Protein AF-F3GQ23-F1 (afdb_monomer_lite)

Foldseek 3Di:
DDKDKDWDADPPARQTAKIWIDDPPDPDIWIKGFDADPRRHGAFIATPVRHTPDGD

Radius of gyration: 12.31 Å; chains: 1; bounding box: 23×25×37 Å

Organism: NCBI:txid629263

InterPro domains:
  IPR001826 RHS protein, conserved region [PF03527] (31-56)

Structure (mmCIF, N/CA/C/O backbone):
data_AF-F3GQ23-F1
#
_entry.id   AF-F3GQ23-F1
#
loop_
_atom_site.group_PDB
_atom_site.id
_atom_site.type_symbol
_atom_site.label_atom_id
_atom_site.label_alt_id
_atom_site.label_comp_id
_atom_site.label_asym_id
_atom_site.label_entity_id
_atom_site.label_seq_id
_atom_site.pdbx_PDB_ins_code
_atom_site.Cartn_x
_atom_site.Cartn_y
_atom_site.Cartn_z
_atom_site.occupancy
_atom_site.B_iso_or_equiv
_atom_site.auth_seq_id
_atom_site.auth_comp_id
_atom_site.auth_asym_id
_atom_site.auth_atom_id
_atom_site.pdbx_PDB_model_num
ATOM 1 N N . PRO A 1 1 ? -3.010 0.383 22.482 1.00 66.19 1 PRO A N 1
ATOM 2 C CA . PRO A 1 1 ? -3.817 0.096 21.279 1.00 66.19 1 PRO A CA 1
ATOM 3 C C . PRO A 1 1 ? -2.950 -0.533 20.187 1.00 66.19 1 PRO A C 1
ATOM 5 O O . PRO A 1 1 ? -1.951 0.064 19.788 1.00 66.19 1 PRO A O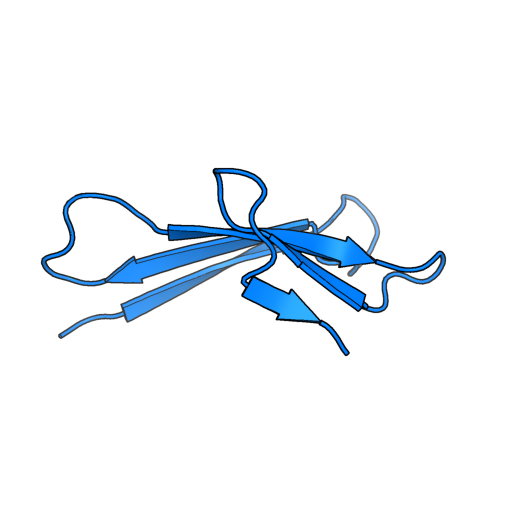 1
ATOM 8 N N . GLY A 1 2 ? -3.295 -1.749 19.772 1.00 88.12 2 GLY A N 1
ATOM 9 C CA . GLY A 1 2 ? -2.640 -2.441 18.664 1.00 88.12 2 GLY A CA 1
ATOM 10 C C . GLY A 1 2 ? -3.041 -1.852 17.309 1.00 88.12 2 GLY A C 1
ATOM 11 O O . GLY A 1 2 ? -4.213 -1.556 17.078 1.00 88.12 2 GLY A O 1
ATOM 12 N N . GLN A 1 3 ? -2.065 -1.682 16.421 1.00 92.81 3 GLN A N 1
ATOM 13 C CA . GLN A 1 3 ? -2.284 -1.408 15.003 1.00 92.81 3 GLN A CA 1
ATOM 14 C C . GLN A 1 3 ? -1.359 -2.319 14.195 1.00 92.81 3 GLN A C 1
ATOM 16 O O . GLN A 1 3 ? -0.188 -2.477 14.551 1.00 92.81 3 GLN A O 1
ATOM 21 N N . SER A 1 4 ? -1.878 -2.909 13.125 1.00 95.81 4 SER A N 1
ATOM 22 C CA . SER A 1 4 ? -1.130 -3.739 12.180 1.00 95.81 4 SER A CA 1
ATOM 23 C C . SER A 1 4 ? -1.435 -3.303 10.748 1.00 95.81 4 SER A C 1
ATOM 25 O O . SER A 1 4 ? -2.517 -2.799 10.452 1.00 95.81 4 SER A O 1
ATOM 27 N N . SER A 1 5 ? -0.462 -3.504 9.861 1.00 97.31 5 SER A N 1
ATOM 28 C CA . SER A 1 5 ? -0.616 -3.275 8.425 1.00 97.31 5 SER A CA 1
ATOM 29 C C . SER A 1 5 ? -0.157 -4.514 7.670 1.00 97.31 5 SER A C 1
ATOM 31 O O . SER A 1 5 ? 0.981 -4.961 7.834 1.00 97.31 5 SER A O 1
ATOM 33 N N . LEU A 1 6 ? -1.033 -5.052 6.828 1.00 97.69 6 LEU A N 1
ATOM 34 C CA . LEU A 1 6 ? -0.728 -6.119 5.882 1.00 97.69 6 LEU A CA 1
ATOM 35 C C . LEU A 1 6 ? -0.529 -5.513 4.494 1.00 97.69 6 LEU A C 1
ATOM 37 O O . LEU A 1 6 ? -1.373 -4.755 4.027 1.00 97.69 6 LEU A O 1
ATOM 41 N N . TYR A 1 7 ? 0.559 -5.882 3.822 1.00 97.19 7 TYR A N 1
ATOM 42 C CA . TYR A 1 7 ? 0.843 -5.468 2.448 1.00 97.19 7 TYR A CA 1
ATOM 43 C C . TYR A 1 7 ? 0.736 -6.670 1.514 1.00 97.19 7 TYR A C 1
ATOM 45 O O . TYR A 1 7 ? 1.351 -7.710 1.757 1.00 97.19 7 TYR A O 1
ATOM 53 N N . LEU A 1 8 ? -0.044 -6.512 0.448 1.00 97.56 8 LEU A N 1
ATOM 54 C CA . LEU A 1 8 ? -0.209 -7.486 -0.622 1.00 97.56 8 LEU A CA 1
ATOM 55 C C . LEU A 1 8 ? 0.612 -7.040 -1.831 1.00 97.56 8 LEU A C 1
ATOM 57 O O . LEU A 1 8 ? 0.587 -5.865 -2.192 1.00 97.56 8 LEU A O 1
ATOM 61 N N . TYR A 1 9 ? 1.307 -7.983 -2.462 1.00 96.56 9 TYR A N 1
ATOM 62 C CA . TYR A 1 9 ? 2.172 -7.747 -3.617 1.00 96.56 9 TYR A CA 1
ATOM 63 C C . TYR A 1 9 ? 1.754 -8.634 -4.785 1.00 96.56 9 TYR A C 1
ATOM 65 O O . TYR A 1 9 ? 1.175 -9.707 -4.582 1.00 96.56 9 TYR A O 1
ATOM 73 N N . GLU A 1 10 ? 2.057 -8.194 -6.002 1.00 94.38 10 GLU A N 1
ATOM 74 C CA . GLU A 1 10 ? 1.836 -8.998 -7.199 1.00 94.38 10 GLU A CA 1
ATOM 75 C C . GLU A 1 10 ? 2.653 -10.300 -7.174 1.00 94.38 10 GLU A C 1
ATOM 77 O O . GLU A 1 10 ? 3.814 -10.315 -6.752 1.00 94.38 10 GLU A O 1
ATOM 82 N N . PRO A 1 11 ? 2.099 -11.418 -7.672 1.00 94.31 11 PRO A N 1
ATOM 83 C CA . PRO A 1 11 ? 2.864 -12.645 -7.826 1.00 94.31 11 PRO A CA 1
ATOM 84 C C . PRO A 1 11 ? 4.076 -12.445 -8.744 1.00 94.31 11 PRO A C 1
ATOM 86 O O . PRO A 1 11 ? 3.942 -12.028 -9.891 1.00 94.31 11 PRO A O 1
ATOM 89 N N . GLY A 1 12 ? 5.266 -12.806 -8.263 1.00 93.25 12 GLY A N 1
ATOM 90 C CA . GLY A 1 12 ? 6.493 -12.748 -9.065 1.00 93.25 12 GLY A CA 1
ATOM 91 C C . GLY A 1 12 ? 7.105 -11.351 -9.210 1.00 93.25 12 GLY A C 1
ATOM 92 O O . GLY A 1 12 ? 8.086 -11.210 -9.938 1.00 93.25 12 GLY A O 1
ATOM 93 N N . SER A 1 13 ? 6.585 -10.343 -8.505 1.00 90.06 13 SER A N 1
ATOM 94 C CA . SER A 1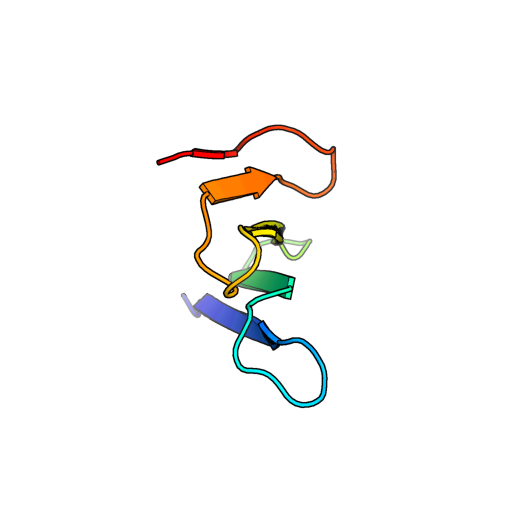 13 ? 7.181 -9.010 -8.418 1.00 90.06 13 SER A CA 1
ATOM 95 C C . SER A 1 13 ? 7.124 -8.479 -6.975 1.00 90.06 13 SER A C 1
ATOM 97 O O . SER A 1 13 ? 6.583 -9.122 -6.077 1.00 90.06 13 SER A O 1
ATOM 99 N N . TYR A 1 14 ? 7.736 -7.318 -6.738 1.00 90.62 14 TYR A N 1
ATOM 100 C CA . TYR A 1 14 ? 7.590 -6.561 -5.488 1.00 90.62 14 TYR A CA 1
ATOM 101 C C . TYR A 1 14 ? 6.695 -5.326 -5.674 1.00 90.62 14 TYR A C 1
ATOM 103 O O . TYR A 1 14 ? 6.707 -4.428 -4.832 1.00 90.62 14 TYR A O 1
ATOM 111 N N . ALA A 1 15 ? 5.925 -5.262 -6.765 1.00 94.81 15 ALA A N 1
ATOM 112 C CA . ALA A 1 1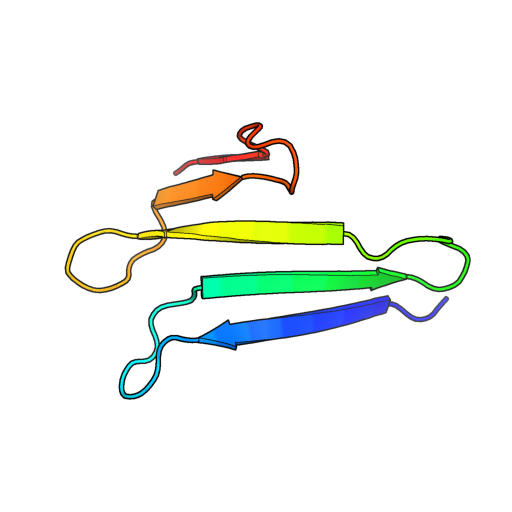5 ? 4.958 -4.195 -6.971 1.00 94.81 15 ALA A CA 1
ATOM 113 C C . ALA A 1 15 ? 3.818 -4.340 -5.944 1.00 94.81 15 ALA A C 1
ATOM 115 O O . ALA A 1 15 ? 3.260 -5.438 -5.794 1.00 94.81 15 ALA A O 1
ATOM 116 N N . PRO A 1 16 ? 3.493 -3.281 -5.186 1.00 96.81 16 PRO A N 1
ATOM 117 C CA . PRO A 1 16 ? 2.440 -3.342 -4.187 1.00 96.81 16 PRO A CA 1
ATOM 118 C C . PRO A 1 16 ? 1.065 -3.318 -4.860 1.00 96.81 16 PRO A C 1
ATOM 120 O O . PRO A 1 16 ? 0.821 -2.529 -5.765 1.00 96.81 16 PRO A O 1
ATOM 123 N N . LEU A 1 17 ? 0.157 -4.163 -4.376 1.00 97.38 17 LEU A N 1
ATOM 124 C CA . LEU A 1 17 ? -1.235 -4.229 -4.827 1.00 97.38 17 LEU A CA 1
ATOM 125 C C . LEU A 1 17 ? -2.169 -3.500 -3.868 1.00 97.38 17 LEU A C 1
ATOM 127 O O . LEU A 1 17 ? -2.960 -2.649 -4.272 1.00 97.38 17 LEU A O 1
ATOM 131 N N . ALA A 1 18 ? -2.089 -3.841 -2.583 1.00 98.06 18 ALA A N 1
ATOM 132 C CA . ALA A 1 18 ? -2.982 -3.288 -1.579 1.00 98.06 18 ALA A CA 1
ATOM 133 C C . ALA A 1 18 ? -2.347 -3.269 -0.190 1.00 98.06 18 ALA A C 1
ATOM 135 O O . ALA A 1 18 ? -1.449 -4.060 0.115 1.00 98.06 18 ALA A O 1
ATOM 136 N N . ARG A 1 19 ? -2.859 -2.388 0.668 1.00 97.94 19 ARG A N 1
ATOM 137 C CA . ARG A 1 19 ? -2.582 -2.372 2.105 1.00 97.94 19 ARG A CA 1
ATOM 138 C C . ARG A 1 19 ? -3.881 -2.530 2.879 1.00 97.94 19 ARG A C 1
ATOM 140 O O . ARG A 1 19 ? -4.863 -1.864 2.567 1.00 97.94 19 ARG A O 1
ATOM 147 N N . VAL A 1 20 ? -3.866 -3.376 3.901 1.00 98.19 20 VAL A N 1
ATOM 148 C CA . VAL A 1 20 ? -4.962 -3.515 4.863 1.00 98.19 20 VAL A CA 1
ATOM 149 C C . VAL A 1 20 ? -4.462 -3.060 6.223 1.00 98.19 20 VAL A C 1
ATOM 151 O O . VAL A 1 20 ? -3.516 -3.644 6.752 1.00 98.19 20 VAL A O 1
ATOM 154 N N . ASP A 1 21 ? -5.085 -2.021 6.766 1.00 97.12 21 ASP A N 1
ATOM 155 C CA . ASP A 1 21 ? -4.793 -1.513 8.102 1.00 97.12 21 ASP A CA 1
ATOM 156 C C . ASP A 1 21 ? -5.876 -1.983 9.076 1.00 97.12 21 ASP A C 1
ATOM 158 O O . ASP A 1 21 ? -7.066 -1.717 8.878 1.00 97.12 21 ASP A O 1
ATOM 162 N N . GLU A 1 22 ? -5.448 -2.652 10.147 1.00 96.56 22 GLU A N 1
ATOM 163 C CA . GLU A 1 22 ? -6.309 -3.062 11.254 1.00 96.56 22 GLU A CA 1
ATOM 164 C C . GLU A 1 22 ? -5.953 -2.251 12.497 1.00 96.56 22 GLU A C 1
ATOM 166 O O . GLU A 1 22 ? -4.776 -2.053 12.829 1.00 96.56 22 GLU A O 1
ATOM 171 N N . LYS A 1 23 ? -6.973 -1.783 13.214 1.00 95.62 23 LYS A N 1
ATOM 172 C CA . LYS A 1 23 ? -6.791 -0.997 14.430 1.00 95.62 23 LYS A CA 1
ATOM 173 C C . LYS A 1 23 ? -7.736 -1.477 15.515 1.00 95.62 23 LYS A C 1
ATOM 175 O O . LYS A 1 23 ? -8.943 -1.566 15.313 1.00 95.62 23 LYS A O 1
ATOM 180 N N . GLU A 1 24 ? -7.176 -1.748 16.690 1.00 93.31 24 GLU A N 1
ATOM 181 C CA . GLU A 1 24 ? -7.939 -2.188 17.854 1.00 93.31 24 GLU A CA 1
ATOM 182 C C . GLU A 1 24 ? -9.064 -1.189 18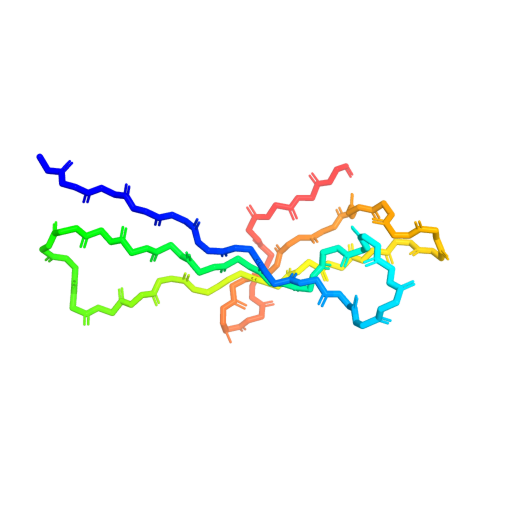.181 1.00 93.31 24 GLU A C 1
ATOM 184 O O . GLU A 1 24 ? -8.809 -0.008 18.433 1.00 93.31 24 GLU A O 1
ATOM 189 N N . GLY A 1 25 ? -10.308 -1.677 18.174 1.00 91.12 25 GLY A N 1
ATOM 190 C CA . GLY A 1 25 ? -11.511 -0.884 18.439 1.00 91.12 25 GLY A CA 1
ATOM 191 C C . GLY A 1 25 ? -12.215 -0.314 17.202 1.00 91.12 25 GLY A C 1
ATOM 192 O O . GLY A 1 25 ? -13.287 0.267 17.359 1.00 91.12 25 GLY A O 1
ATOM 193 N N . GLU A 1 26 ? -11.672 -0.485 15.993 1.00 93.12 26 GLU A N 1
ATOM 194 C CA . GLU A 1 26 ? -12.412 -0.239 14.746 1.00 93.12 26 GLU A CA 1
ATOM 195 C C . GLU A 1 26 ? -13.155 -1.522 14.324 1.00 93.12 26 GLU A C 1
ATOM 197 O O . GLU A 1 26 ? -12.636 -2.627 14.473 1.00 93.12 26 GLU A O 1
ATOM 202 N N . LEU A 1 27 ? -14.406 -1.385 13.863 1.00 88.88 27 LEU A N 1
ATOM 203 C CA . LEU A 1 27 ? -15.245 -2.526 13.455 1.00 88.88 27 LEU A CA 1
ATOM 204 C C . LEU A 1 27 ? -14.821 -3.117 12.106 1.00 88.88 27 LEU A C 1
ATOM 206 O O . LEU A 1 27 ? -15.078 -4.289 11.844 1.00 88.88 27 LEU A O 1
ATOM 210 N N . GLU A 1 28 ? -14.206 -2.296 11.259 1.00 92.88 28 GLU A N 1
ATOM 211 C CA . GLU A 1 28 ? -13.859 -2.634 9.885 1.00 92.88 28 GLU A CA 1
ATOM 212 C C . GLU A 1 28 ? -12.403 -2.268 9.607 1.00 92.88 28 GLU A C 1
ATOM 214 O O . GLU A 1 28 ? -11.896 -1.246 10.078 1.00 92.88 28 GLU A O 1
ATOM 219 N N . ASN A 1 29 ? -11.745 -3.111 8.817 1.00 95.81 29 ASN A N 1
ATOM 220 C CA . ASN A 1 29 ? -10.397 -2.859 8.334 1.00 95.81 29 ASN A CA 1
ATOM 221 C C . ASN A 1 29 ? -10.430 -1.831 7.203 1.00 95.81 29 ASN A C 1
ATOM 223 O O . ASN A 1 29 ? -11.316 -1.867 6.347 1.00 95.81 29 ASN A O 1
ATOM 227 N N . LYS A 1 30 ? -9.419 -0.963 7.145 1.00 96.75 30 LYS A N 1
ATOM 228 C CA . LYS A 1 30 ? -9.264 -0.015 6.035 1.00 96.75 30 LYS A CA 1
ATOM 229 C C . LYS A 1 30 ? -8.429 -0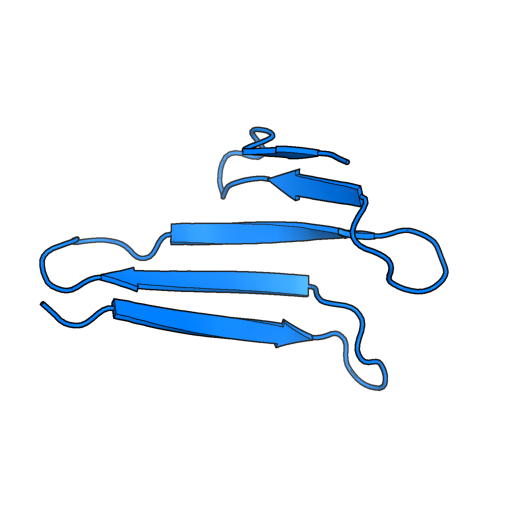.646 4.936 1.00 96.75 30 LYS A C 1
ATOM 231 O O . LYS A 1 30 ? -7.328 -1.126 5.201 1.00 96.75 30 LYS A O 1
ATOM 236 N N . VAL A 1 31 ? -8.947 -0.628 3.712 1.00 98.00 31 VAL A N 1
ATOM 237 C CA . VAL A 1 31 ? -8.264 -1.163 2.531 1.00 98.00 31 VAL A CA 1
ATOM 238 C C . VAL A 1 31 ? -7.852 -0.017 1.624 1.00 98.00 31 VAL A C 1
ATOM 240 O O . VAL A 1 31 ? -8.639 0.886 1.351 1.00 98.00 31 VAL A O 1
ATOM 243 N N . TYR A 1 32 ? -6.615 -0.091 1.150 1.00 98.44 32 TYR A N 1
ATOM 244 C CA . TYR A 1 32 ? -6.042 0.845 0.202 1.00 98.44 32 TYR A CA 1
ATOM 245 C C . TYR A 1 32 ? -5.482 0.099 -1.001 1.00 98.44 32 TYR A C 1
ATOM 247 O O . TYR A 1 32 ? -4.837 -0.936 -0.826 1.00 98.44 32 TYR A O 1
ATOM 255 N N . TYR A 1 33 ? -5.678 0.643 -2.197 1.00 98.44 33 TYR A N 1
ATOM 256 C CA . TYR A 1 33 ? -5.172 0.093 -3.454 1.00 98.44 33 TYR A CA 1
ATOM 257 C C . TYR A 1 33 ? -4.086 0.991 -4.022 1.00 98.44 33 TYR A C 1
ATOM 259 O O . TYR A 1 33 ? -4.283 2.201 -4.108 1.00 98.44 33 TYR A O 1
ATOM 267 N N . PHE A 1 34 ? -2.951 0.406 -4.400 1.00 98.19 34 PHE A N 1
ATOM 268 C CA . PHE A 1 34 ? -1.858 1.136 -5.034 1.00 98.19 34 PHE A CA 1
ATOM 269 C C . PHE A 1 34 ? -2.041 1.157 -6.550 1.00 98.19 34 PHE A C 1
ATOM 271 O O . PHE A 1 34 ? -2.308 0.126 -7.164 1.00 98.19 34 PHE A O 1
ATOM 278 N N . HIS A 1 35 ? -1.821 2.322 -7.152 1.00 97.81 35 HIS A N 1
ATOM 279 C CA . HIS A 1 35 ? -1.740 2.496 -8.599 1.00 97.81 35 HIS A CA 1
ATOM 280 C C . HIS A 1 35 ? -0.293 2.805 -8.960 1.00 97.81 35 HIS A C 1
ATOM 282 O O . HIS A 1 35 ? 0.271 3.800 -8.492 1.00 97.81 35 HIS A O 1
ATOM 288 N N . THR A 1 36 ? 0.326 1.928 -9.748 1.00 96.44 36 THR A N 1
ATOM 289 C CA . THR A 1 36 ? 1.763 1.981 -10.037 1.00 96.44 36 THR A CA 1
ATOM 290 C C . THR A 1 36 ? 2.060 2.300 -11.498 1.00 96.44 36 THR A C 1
ATOM 292 O O . THR A 1 36 ? 1.243 2.051 -12.385 1.00 96.44 36 THR A O 1
ATOM 295 N N . ASP A 1 37 ? 3.263 2.807 -11.766 1.00 94.69 37 ASP A N 1
ATOM 296 C CA . ASP A 1 37 ? 3.816 2.858 -13.123 1.00 94.69 37 ASP A CA 1
ATOM 297 C C . ASP A 1 37 ? 4.228 1.462 -13.647 1.00 94.69 37 ASP A C 1
ATOM 299 O O . ASP A 1 37 ? 4.072 0.443 -12.966 1.00 94.69 37 ASP A O 1
ATOM 303 N N . GLN A 1 38 ? 4.801 1.409 -14.859 1.00 91.69 38 GLN A N 1
ATOM 304 C CA . GLN A 1 38 ? 5.213 0.151 -15.498 1.00 91.69 38 GLN A CA 1
ATOM 305 C C . GLN A 1 38 ? 6.331 -0.628 -14.778 1.00 91.69 38 GLN A C 1
ATOM 307 O O . GLN A 1 38 ? 6.590 -1.770 -15.152 1.00 91.69 38 GLN A O 1
ATOM 312 N N . ILE A 1 39 ? 7.029 -0.032 -13.804 1.00 91.31 39 ILE A N 1
ATOM 313 C CA . ILE A 1 39 ? 8.076 -0.706 -13.018 1.00 91.31 39 ILE A CA 1
ATOM 314 C C . ILE A 1 39 ? 7.656 -0.954 -11.561 1.00 91.31 39 ILE A C 1
ATOM 316 O O . ILE A 1 39 ? 8.465 -1.450 -10.777 1.00 91.31 39 ILE A O 1
ATOM 320 N N . GLY A 1 40 ? 6.405 -0.650 -11.200 1.00 91.75 40 GLY A N 1
ATOM 321 C CA . GLY A 1 40 ? 5.860 -0.878 -9.863 1.00 91.75 40 GLY A CA 1
ATOM 322 C C . GLY A 1 40 ? 6.051 0.288 -8.888 1.00 91.75 40 GLY A C 1
ATOM 323 O O . GLY A 1 40 ? 5.821 0.107 -7.693 1.00 91.75 40 GLY A O 1
ATOM 324 N N . THR A 1 41 ? 6.455 1.477 -9.354 1.00 95.06 41 THR A N 1
ATOM 325 C CA . THR A 1 41 ? 6.545 2.676 -8.503 1.00 95.06 41 THR A CA 1
ATOM 326 C C . THR A 1 41 ? 5.137 3.172 -8.170 1.00 95.06 41 THR A C 1
ATOM 328 O O . THR A 1 41 ? 4.398 3.495 -9.102 1.00 95.06 41 THR A O 1
ATOM 331 N N . PRO A 1 42 ? 4.737 3.278 -6.888 1.00 96.06 42 PRO A N 1
ATOM 332 C CA . PRO A 1 42 ? 3.433 3.828 -6.523 1.00 96.06 42 PRO A CA 1
ATOM 333 C C . PRO A 1 42 ? 3.311 5.307 -6.896 1.00 96.06 42 PRO A C 1
ATOM 335 O O . PRO A 1 42 ? 4.165 6.109 -6.521 1.00 96.06 42 PRO A O 1
ATOM 338 N N . LEU A 1 43 ? 2.233 5.661 -7.594 1.00 97.69 43 LEU A N 1
ATOM 339 C CA . LEU A 1 43 ? 1.914 7.035 -7.997 1.00 97.69 43 LEU A CA 1
ATOM 340 C C . LEU A 1 43 ? 0.663 7.571 -7.298 1.00 97.69 43 LEU A C 1
ATOM 342 O O . LEU A 1 43 ? 0.589 8.758 -6.994 1.00 97.69 43 LEU A O 1
ATOM 346 N N . GLU A 1 44 ? -0.305 6.699 -7.029 1.00 98.50 44 GLU A N 1
ATOM 347 C CA . GLU A 1 44 ? -1.571 7.051 -6.390 1.00 98.50 44 GLU A CA 1
ATOM 348 C C . GLU A 1 44 ? -2.025 5.915 -5.471 1.00 98.50 44 GLU A C 1
ATOM 350 O O . GLU A 1 44 ? -1.644 4.753 -5.645 1.00 98.50 44 GLU A O 1
ATOM 355 N N . MET A 1 45 ? -2.838 6.257 -4.475 1.00 98.31 45 MET A N 1
ATOM 356 C CA . MET A 1 45 ? -3.511 5.292 -3.623 1.00 98.31 45 MET A CA 1
ATOM 357 C C . MET A 1 45 ? -4.979 5.679 -3.451 1.00 98.31 45 MET A C 1
ATOM 359 O O . MET A 1 45 ? -5.279 6.838 -3.149 1.00 98.31 45 MET A O 1
ATOM 363 N N . THR A 1 46 ? -5.882 4.710 -3.598 1.00 98.75 46 THR A N 1
ATOM 364 C CA . THR A 1 46 ? -7.323 4.904 -3.379 1.00 98.75 46 THR A CA 1
ATOM 365 C C . THR A 1 46 ? -7.836 4.081 -2.205 1.00 98.75 46 THR A C 1
ATOM 367 O O . THR A 1 46 ? -7.276 3.027 -1.902 1.00 98.75 46 THR A O 1
ATOM 370 N N . ASP A 1 47 ? -8.898 4.544 -1.548 1.00 98.25 47 ASP A N 1
ATOM 371 C CA . ASP A 1 47 ? -9.667 3.730 -0.600 1.00 98.25 47 ASP A CA 1
ATOM 372 C C . ASP A 1 47 ? -10.584 2.715 -1.314 1.00 98.25 47 ASP A C 1
ATOM 374 O O . ASP A 1 47 ? -10.548 2.561 -2.542 1.00 98.25 47 ASP A O 1
ATOM 378 N N . ALA A 1 48 ? -11.387 1.985 -0.534 1.00 97.06 48 ALA A N 1
ATOM 379 C CA . ALA A 1 48 ? -12.316 0.975 -1.034 1.00 97.06 48 ALA A CA 1
ATOM 380 C C . ALA A 1 48 ? -13.454 1.558 -1.892 1.00 97.06 48 ALA A C 1
ATOM 382 O O . ALA A 1 48 ? -14.001 0.862 -2.749 1.00 97.06 48 ALA A O 1
ATOM 383 N N . GLU A 1 49 ? -13.763 2.842 -1.719 1.00 97.69 49 GLU A N 1
ATOM 384 C CA . GLU A 1 49 ? -14.764 3.589 -2.480 1.00 97.69 49 GLU A CA 1
ATOM 385 C C . GLU A 1 49 ? -14.173 4.233 -3.748 1.00 97.69 49 GLU A C 1
ATOM 387 O O . GLU A 1 49 ? -14.869 4.948 -4.478 1.00 97.69 49 GLU A O 1
ATOM 392 N N . GLY A 1 50 ? -12.888 3.987 -4.026 1.00 97.12 50 GLY A N 1
ATOM 393 C CA . GLY A 1 50 ? -12.173 4.527 -5.177 1.00 97.12 50 GLY A CA 1
ATOM 394 C C . GLY A 1 50 ? -11.815 6.006 -5.038 1.00 97.12 50 GLY A C 1
ATOM 395 O O . GLY A 1 50 ? -11.492 6.643 -6.039 1.00 97.12 50 GLY A O 1
ATOM 396 N N . GLN A 1 51 ? -11.882 6.577 -3.833 1.00 98.56 51 GLN A N 1
ATOM 397 C CA . GLN A 1 51 ? -11.458 7.952 -3.594 1.00 98.56 51 GLN A CA 1
ATOM 398 C C . GLN A 1 51 ? -9.947 8.012 -3.429 1.00 98.56 51 GLN A C 1
ATOM 400 O O . GLN A 1 51 ? -9.350 7.192 -2.731 1.00 98.56 51 GLN A O 1
ATOM 405 N N . ILE A 1 52 ? -9.324 9.013 -4.047 1.00 98.19 52 ILE A N 1
ATOM 406 C CA . ILE A 1 52 ? -7.887 9.252 -3.911 1.00 98.19 52 ILE A CA 1
ATOM 407 C C . ILE A 1 52 ? -7.594 9.696 -2.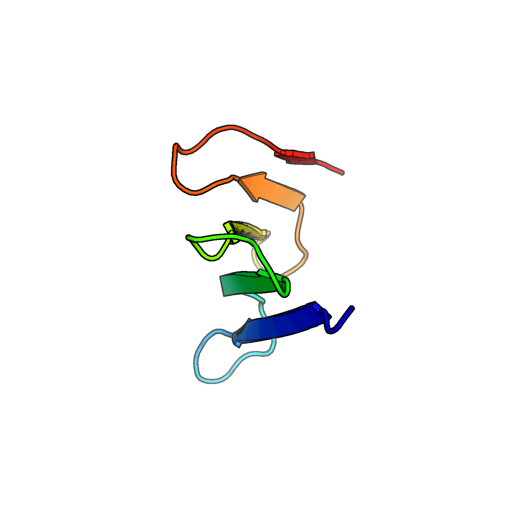479 1.00 98.19 52 ILE A C 1
ATOM 409 O O . ILE A 1 52 ? -8.102 10.717 -2.014 1.00 98.19 52 ILE A O 1
ATOM 413 N N . VAL A 1 53 ? -6.731 8.946 -1.798 1.00 98.06 53 VAL A N 1
ATOM 414 C CA . VAL A 1 53 ? -6.269 9.256 -0.438 1.00 98.06 53 VAL A CA 1
ATOM 415 C C . VAL A 1 53 ? -4.815 9.719 -0.405 1.00 98.06 53 VAL A C 1
ATOM 417 O O . VAL A 1 53 ? -4.380 10.313 0.582 1.00 98.06 53 VAL A O 1
ATOM 420 N N . TRP A 1 54 ? -4.056 9.457 -1.471 1.00 98.00 54 TRP A N 1
ATOM 421 C CA . TRP A 1 54 ? -2.680 9.914 -1.628 1.00 98.00 54 TRP A CA 1
ATOM 422 C C . TRP A 1 54 ? -2.257 9.933 -3.102 1.00 98.00 54 TRP A C 1
ATOM 424 O O . TRP A 1 54 ? -2.695 9.085 -3.878 1.00 98.00 54 TRP A O 1
ATOM 434 N N . GLN A 1 55 ? -1.370 10.867 -3.455 1.00 97.12 55 GLN A N 1
ATOM 435 C CA . GLN A 1 55 ? -0.752 10.991 -4.776 1.00 97.12 55 GLN A CA 1
ATOM 436 C C . GLN A 1 55 ? 0.626 11.677 -4.660 1.00 97.12 55 GLN A C 1
ATOM 438 O O . GLN A 1 55 ? 0.796 12.536 -3.787 1.00 97.12 55 GLN A O 1
ATOM 443 N N . ALA A 1 56 ? 1.591 11.281 -5.500 1.00 90.50 56 ALA A N 1
ATOM 444 C CA . ALA A 1 56 ? 2.954 11.840 -5.564 1.00 90.50 56 ALA A CA 1
ATOM 445 C C . ALA A 1 56 ? 3.113 13.009 -6.548 1.00 90.50 56 ALA A C 1
ATOM 447 O O . ALA A 1 56 ? 2.421 13.015 -7.591 1.00 90.50 56 ALA A O 1
#

Secondary structure (DSSP, 8-state):
--EEEEEEE-TTS--EEEEEEEETT-SS-EEEEEEE-TT--EEEEE-TT--EEEE-

pLDDT: mean 95.14, std 4.81, range [66.19, 98.75]

Sequence (56 aa):
PGQSSLYLYEPGSYAPLARVDEKEGELENKVYYFHTDQIGTPLEMTDAEGQIVWQA